Protein AF-A0A1I9GBD6-F1 (afdb_monomer_lite)

Secondary structure (DSSP, 8-state):
-EE-----SS-EEEETTS-EEEEEEEEEES--HHHHHHEEEEEE-TTS-EEEE---GGGEEEEETTEEEEEEEEEE--SS--SS-EEEEEEEEEE-------------------EEEPPPPTT-SS-SEEEEEEEEEPPPP--

Sequence (143 aa):
IVEPSETPSEPVCFVAGLPLGIPMNILLHNFSKNDISRFRIKTDYPDRSSVLFCPRESEFKKIAAQTYRLLCKVLVQADNIWSDSARVHFGCVLKSQQFTDAMPSLVISCTRSLCIPVAESPFTNKQATMEIPIQPVQAKASC

Organism: Brugia malayi (NCBI:txid6279)

Radius of gyration: 17.46 Å; chains: 1; bounding box: 37×50×49 Å

Foldseek 3Di:
DWPDPPQDPDAAEDAAPDKDWAKTKDKFAQADPVQLQQKWKWKADPVRDIDTHRADPVQWDDDDVRITIGIGTDIDHHNDFDPAWDKIKIFIWGFDDPPPPDDDDDDDPDPPRDIHTDDDDPVDPDDRMDIHTHGHDHDDDDD

pLDDT: mean 82.18, std 17.66, range [37.41, 96.38]

Structure (mmCIF, N/CA/C/O backbone):
data_AF-A0A1I9GBD6-F1
#
_entry.id   AF-A0A1I9GBD6-F1
#
loop_
_atom_site.group_PDB
_atom_site.id
_atom_site.type_symbol
_atom_site.label_atom_id
_atom_site.label_alt_id
_atom_site.label_comp_id
_atom_site.label_asym_id
_atom_site.label_entity_id
_atom_site.label_seq_id
_atom_site.pdbx_PDB_ins_code
_atom_site.Cartn_x
_atom_site.Cartn_y
_atom_site.Cartn_z
_atom_site.occupancy
_atom_site.B_iso_or_equiv
_atom_site.auth_seq_id
_atom_site.auth_comp_id
_atom_site.auth_asym_id
_atom_site.auth_atom_id
_atom_site.pdbx_PDB_model_num
ATOM 1 N N . ILE A 1 1 ? 1.865 1.258 13.625 1.00 53.59 1 ILE A N 1
ATOM 2 C CA . ILE A 1 1 ? 2.905 0.212 13.548 1.00 53.59 1 ILE A CA 1
ATOM 3 C C . ILE A 1 1 ? 2.766 -0.448 12.196 1.00 53.59 1 ILE A C 1
ATOM 5 O O . ILE A 1 1 ? 1.831 -1.200 12.053 1.00 53.59 1 ILE A O 1
ATOM 9 N N . VAL A 1 2 ? 3.602 -0.185 11.200 1.00 50.50 2 VAL A N 1
ATOM 10 C CA . VAL A 1 2 ? 3.727 -1.148 10.094 1.00 50.50 2 VAL A CA 1
ATOM 11 C C . VAL A 1 2 ? 4.635 -2.255 10.640 1.00 50.50 2 VAL A C 1
ATOM 13 O O . VAL A 1 2 ? 5.707 -1.968 11.157 1.00 50.50 2 VAL A O 1
ATOM 16 N N . GLU A 1 3 ? 4.180 -3.498 10.691 1.00 47.78 3 GLU A N 1
ATOM 17 C CA . GLU A 1 3 ? 5.042 -4.664 10.831 1.00 47.78 3 GLU A CA 1
ATOM 18 C C . GLU A 1 3 ? 5.753 -4.857 9.486 1.00 47.78 3 GLU A C 1
ATOM 20 O O . GLU A 1 3 ? 5.099 -5.250 8.516 1.00 47.78 3 GLU A O 1
ATOM 25 N N . PRO A 1 4 ? 7.062 -4.565 9.391 1.00 47.62 4 PRO A N 1
ATOM 26 C CA . PRO A 1 4 ? 7.798 -4.879 8.183 1.00 47.62 4 PRO A CA 1
ATOM 27 C C . PRO A 1 4 ? 7.924 -6.404 8.094 1.00 47.62 4 PRO A C 1
ATOM 29 O O . PRO A 1 4 ? 8.313 -7.058 9.067 1.00 47.62 4 PRO A O 1
ATOM 32 N N . SER A 1 5 ? 7.632 -6.977 6.926 1.00 52.00 5 SER A N 1
ATOM 33 C CA . SER A 1 5 ? 8.489 -8.072 6.471 1.00 52.00 5 SER A CA 1
ATOM 34 C C . SER A 1 5 ? 9.895 -7.487 6.375 1.00 52.00 5 SER A C 1
ATOM 36 O O . SER A 1 5 ? 10.008 -6.335 5.954 1.00 52.00 5 SER A O 1
ATOM 38 N N . GLU A 1 6 ? 10.927 -8.219 6.797 1.00 56.50 6 GLU A N 1
ATOM 39 C CA . GLU A 1 6 ? 12.332 -7.829 6.606 1.00 56.50 6 GLU A CA 1
ATOM 40 C C . GLU A 1 6 ? 12.486 -7.060 5.290 1.00 56.50 6 GLU A C 1
ATOM 42 O O . GLU A 1 6 ? 12.008 -7.528 4.252 1.00 56.50 6 GLU A O 1
ATOM 47 N N . THR A 1 7 ? 13.042 -5.842 5.340 1.00 57.66 7 THR A N 1
ATOM 48 C CA . THR A 1 7 ? 13.327 -5.093 4.112 1.00 57.66 7 THR A CA 1
ATOM 49 C C . THR A 1 7 ? 14.149 -6.022 3.231 1.00 57.66 7 THR A C 1
ATOM 51 O O . THR A 1 7 ? 15.222 -6.441 3.679 1.00 57.66 7 THR A O 1
ATOM 54 N N . PRO A 1 8 ? 13.640 -6.418 2.056 1.00 61.31 8 PRO A N 1
ATOM 55 C CA . PRO A 1 8 ? 14.272 -7.481 1.303 1.00 61.31 8 PRO A CA 1
ATOM 56 C C . PRO A 1 8 ? 15.686 -7.031 0.929 1.00 61.31 8 PRO A C 1
ATOM 58 O O . PRO A 1 8 ? 15.896 -5.885 0.527 1.00 61.31 8 PRO A O 1
ATOM 61 N N . SER A 1 9 ? 16.667 -7.917 1.123 1.00 70.69 9 SER A N 1
ATOM 62 C CA . SER A 1 9 ? 18.068 -7.657 0.760 1.00 70.69 9 SER A CA 1
ATOM 63 C C . SER A 1 9 ? 18.240 -7.460 -0.747 1.00 70.69 9 SER A C 1
ATOM 65 O O . SER A 1 9 ? 19.206 -6.845 -1.186 1.00 70.69 9 SER A O 1
ATOM 67 N N . GLU A 1 10 ? 17.287 -7.977 -1.522 1.00 84.44 10 GLU A N 1
ATOM 68 C CA . GLU A 1 10 ? 17.202 -7.869 -2.970 1.00 84.44 10 GLU A CA 1
ATOM 69 C C . GLU A 1 10 ? 15.979 -7.034 -3.381 1.00 84.44 10 GLU A C 1
ATOM 71 O O . GLU A 1 10 ? 14.959 -7.033 -2.683 1.00 84.44 10 GLU A O 1
ATOM 76 N N . PRO A 1 11 ? 16.046 -6.319 -4.516 1.00 89.69 11 PRO A N 1
ATOM 77 C CA . PRO A 1 11 ? 14.906 -5.576 -5.024 1.00 89.69 11 PRO A CA 1
ATOM 78 C C . PRO A 1 11 ? 13.756 -6.504 -5.415 1.00 89.69 11 PRO A C 1
ATOM 80 O O . PRO A 1 11 ? 13.947 -7.574 -5.993 1.00 89.69 11 PRO A O 1
ATOM 83 N N . VAL A 1 12 ? 12.528 -6.062 -5.150 1.00 91.62 12 VAL A N 1
ATOM 84 C CA . VAL A 1 12 ? 11.335 -6.763 -5.618 1.00 91.62 12 VAL A CA 1
ATOM 85 C C . VAL A 1 12 ? 11.153 -6.479 -7.108 1.00 91.62 12 VAL A C 1
ATOM 87 O O . VAL A 1 12 ? 10.766 -5.376 -7.506 1.00 91.62 12 VAL A O 1
ATOM 90 N N . CYS A 1 13 ? 11.441 -7.481 -7.936 1.00 92.00 13 CYS A N 1
ATOM 91 C CA . CYS A 1 13 ? 11.315 -7.391 -9.387 1.00 92.00 13 CYS A CA 1
ATOM 92 C C . CYS A 1 13 ? 9.904 -7.766 -9.854 1.00 92.00 13 CYS A C 1
ATOM 94 O O . CYS A 1 13 ? 9.351 -8.786 -9.437 1.00 92.00 13 CYS A O 1
ATOM 96 N N . PHE A 1 14 ? 9.329 -6.980 -10.764 1.00 92.69 14 PHE A N 1
ATOM 97 C CA . PHE A 1 14 ? 8.045 -7.290 -11.401 1.00 92.69 14 PHE A CA 1
ATOM 98 C C . PHE A 1 14 ? 8.009 -6.781 -12.842 1.00 92.69 14 PHE A C 1
ATOM 100 O O . PHE A 1 14 ? 8.793 -5.917 -13.219 1.00 92.69 14 PHE A O 1
ATOM 107 N N . VAL A 1 15 ? 7.117 -7.323 -13.669 1.00 93.62 15 VAL A N 1
ATOM 108 C CA . VAL A 1 15 ? 6.992 -6.896 -15.069 1.00 93.62 15 VAL A CA 1
ATOM 109 C C . VAL A 1 15 ? 6.318 -5.524 -15.138 1.00 93.62 15 VAL A C 1
ATOM 111 O O . VAL A 1 15 ? 5.221 -5.353 -14.608 1.00 93.62 15 VAL A O 1
ATOM 114 N N . ALA A 1 16 ? 6.955 -4.567 -15.815 1.00 92.81 16 ALA A N 1
ATOM 115 C CA . ALA A 1 16 ? 6.384 -3.243 -16.051 1.00 92.81 16 ALA A CA 1
ATOM 116 C C . ALA A 1 16 ? 5.021 -3.347 -16.764 1.00 92.81 16 ALA A C 1
ATOM 118 O O . ALA A 1 16 ? 4.826 -4.183 -17.648 1.00 92.81 16 ALA A O 1
ATOM 119 N N . GLY A 1 17 ? 4.066 -2.515 -16.353 1.00 90.50 17 GLY A N 1
ATOM 120 C CA . GLY A 1 17 ? 2.674 -2.559 -16.809 1.00 90.50 17 GLY A CA 1
ATOM 121 C C . GLY A 1 17 ? 1.781 -3.575 -16.082 1.00 90.50 17 GLY A C 1
ATOM 122 O O . GLY A 1 17 ? 0.570 -3.564 -16.296 1.00 90.50 17 GLY A O 1
ATOM 123 N N . LEU A 1 18 ? 2.326 -4.422 -15.197 1.00 91.75 18 LEU A N 1
ATOM 124 C CA . LEU A 1 18 ? 1.534 -5.290 -14.317 1.00 91.75 18 LEU A CA 1
ATOM 125 C C . LEU A 1 18 ? 1.571 -4.792 -12.866 1.00 91.75 18 LEU A C 1
ATOM 127 O O . LEU A 1 18 ? 2.614 -4.340 -12.400 1.00 91.75 18 LEU A O 1
ATOM 131 N N . PRO A 1 19 ? 0.463 -4.889 -12.112 1.00 92.44 19 PRO A N 1
ATOM 132 C CA . PRO A 1 19 ? 0.457 -4.503 -10.710 1.00 92.44 19 PRO A CA 1
ATOM 133 C C . PRO A 1 19 ? 1.187 -5.537 -9.842 1.00 92.44 19 PRO A C 1
ATOM 135 O O . PRO A 1 19 ? 0.956 -6.743 -9.942 1.00 92.44 19 PRO A O 1
ATOM 138 N N . LEU A 1 20 ? 2.008 -5.046 -8.920 1.00 93.06 20 LEU A N 1
ATOM 139 C CA . LEU A 1 20 ? 2.664 -5.814 -7.870 1.00 93.06 20 LEU A CA 1
ATOM 140 C C . LEU A 1 20 ? 1.966 -5.559 -6.530 1.00 93.06 20 LEU A C 1
ATOM 142 O O . LEU A 1 20 ? 1.806 -4.418 -6.108 1.00 93.06 20 LEU A O 1
ATOM 146 N N . GLY A 1 21 ? 1.562 -6.622 -5.834 1.00 93.75 21 GLY A N 1
ATOM 147 C CA . GLY A 1 21 ? 0.979 -6.515 -4.497 1.00 93.75 21 GLY A CA 1
ATOM 148 C C . GLY A 1 21 ? 2.036 -6.617 -3.401 1.00 93.75 21 GLY A C 1
ATOM 149 O O . GLY A 1 21 ? 2.516 -7.714 -3.124 1.00 93.75 21 GLY A O 1
ATOM 150 N N . ILE A 1 22 ? 2.334 -5.506 -2.731 1.00 92.81 22 ILE A N 1
ATOM 151 C CA . ILE A 1 22 ? 3.229 -5.455 -1.574 1.00 92.81 22 ILE A CA 1
ATOM 152 C C . ILE A 1 22 ? 2.444 -5.765 -0.293 1.00 92.81 22 ILE A C 1
ATOM 154 O O . ILE A 1 22 ? 1.529 -5.007 0.048 1.00 92.81 22 ILE A O 1
ATOM 158 N N . PRO A 1 23 ? 2.757 -6.853 0.434 1.00 92.56 23 PRO A N 1
ATOM 159 C CA . PRO A 1 23 ? 2.063 -7.177 1.671 1.00 92.56 23 PRO A CA 1
ATOM 160 C C . PRO A 1 23 ? 2.370 -6.138 2.753 1.00 92.56 23 PRO A C 1
ATOM 162 O O . PRO A 1 23 ? 3.521 -5.812 3.021 1.00 92.56 23 PRO A O 1
ATOM 165 N N . MET A 1 24 ? 1.316 -5.656 3.400 1.00 90.38 24 MET A N 1
ATOM 166 C CA . MET A 1 24 ? 1.374 -4.728 4.518 1.00 90.38 24 MET A CA 1
ATOM 167 C C . MET A 1 24 ? 0.675 -5.340 5.717 1.00 90.38 24 MET A C 1
ATOM 169 O O . MET A 1 24 ? -0.433 -5.874 5.615 1.00 90.38 24 MET A O 1
ATOM 173 N N . ASN A 1 25 ? 1.293 -5.187 6.876 1.00 91.56 25 ASN A N 1
ATOM 174 C CA . ASN A 1 25 ? 0.720 -5.569 8.149 1.00 91.56 25 ASN A CA 1
ATOM 175 C C . ASN A 1 25 ? 0.857 -4.371 9.074 1.00 91.56 25 ASN A C 1
ATOM 177 O O . ASN A 1 25 ? 1.965 -3.909 9.2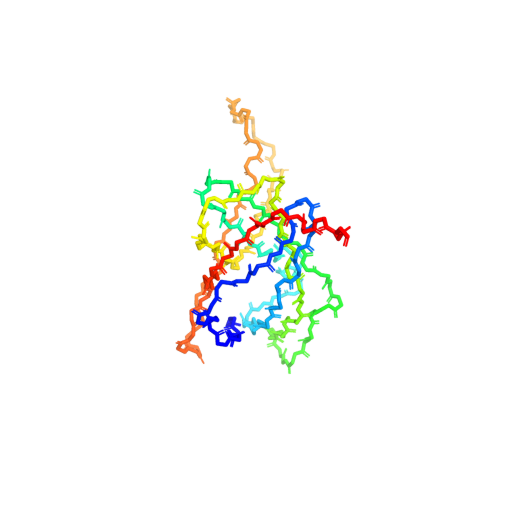77 1.00 91.56 25 ASN A O 1
ATOM 181 N N . ILE A 1 26 ? -0.245 -3.781 9.538 1.00 91.19 26 ILE A N 1
ATOM 182 C CA . ILE A 1 26 ? -0.221 -2.486 10.219 1.00 91.19 26 ILE A CA 1
ATOM 183 C C . ILE A 1 26 ? -1.085 -2.510 11.484 1.00 91.19 26 ILE A C 1
ATOM 185 O O . ILE A 1 26 ? -2.298 -2.658 11.399 1.00 91.19 26 ILE A O 1
ATOM 189 N N . LEU A 1 27 ? -0.498 -2.311 12.663 1.00 91.69 27 LEU A N 1
ATOM 190 C CA . LEU A 1 27 ? -1.207 -2.010 13.906 1.00 91.69 27 LEU A CA 1
ATOM 191 C C . LEU A 1 27 ? -1.506 -0.512 14.017 1.00 91.69 27 LEU A C 1
ATOM 193 O O . LEU A 1 27 ? -0.603 0.324 13.996 1.00 91.69 27 LEU A O 1
ATOM 197 N N . LEU A 1 28 ? -2.771 -0.169 14.181 1.00 91.69 28 LEU A N 1
ATOM 198 C CA . LEU A 1 28 ? -3.277 1.190 14.316 1.00 91.69 28 LEU A CA 1
ATOM 199 C C . LEU A 1 28 ? -3.826 1.365 15.733 1.00 91.69 28 LEU A C 1
ATOM 201 O O . LEU A 1 28 ? -4.709 0.611 16.137 1.00 91.69 28 LEU A O 1
ATOM 205 N N . HIS A 1 29 ? -3.317 2.353 16.469 1.00 90.81 29 HIS A N 1
ATOM 206 C CA . HIS A 1 29 ? -3.743 2.682 17.834 1.00 90.81 29 HIS A CA 1
ATOM 207 C C . HIS A 1 29 ? -4.475 4.015 17.868 1.00 90.81 29 HIS A C 1
ATOM 209 O O . HIS A 1 29 ? -4.075 4.944 17.172 1.00 90.81 29 HIS A O 1
ATOM 215 N N . ASN A 1 30 ? -5.488 4.122 18.725 1.00 91.31 30 ASN A N 1
ATOM 216 C CA . ASN A 1 30 ? -6.328 5.312 18.880 1.00 91.31 30 ASN A CA 1
ATOM 217 C C . ASN A 1 30 ? -7.080 5.697 17.591 1.00 91.31 30 ASN A C 1
ATOM 219 O O . ASN A 1 30 ? -7.319 6.871 17.332 1.00 91.31 30 ASN A O 1
ATOM 223 N N . PHE A 1 31 ? -7.468 4.705 16.782 1.00 92.50 31 PHE A N 1
ATOM 224 C CA . PHE A 1 31 ? -8.265 4.914 15.570 1.00 92.50 31 PHE A CA 1
ATOM 225 C C . PHE A 1 31 ? -9.755 4.705 15.852 1.00 92.50 31 PHE A C 1
ATOM 227 O O . PHE A 1 31 ? -10.169 3.683 16.407 1.00 92.50 31 PHE A O 1
ATOM 234 N N . SER A 1 32 ? -10.589 5.652 15.424 1.00 92.75 32 SER A N 1
ATOM 235 C CA . SER A 1 32 ? -12.042 5.480 15.362 1.00 92.75 32 SER A CA 1
ATOM 236 C C . SER A 1 32 ? -12.468 4.835 14.037 1.00 92.75 32 SER A C 1
ATOM 238 O O . SER A 1 32 ? -11.705 4.804 13.074 1.00 92.75 32 SER A O 1
ATOM 240 N N . LYS A 1 33 ? -13.720 4.363 13.940 1.00 90.50 33 LYS A N 1
ATOM 241 C CA . LYS A 1 33 ? -14.271 3.878 12.657 1.00 90.50 33 LYS A CA 1
ATOM 242 C C . LYS A 1 33 ? -14.234 4.951 11.558 1.00 90.50 33 LYS A C 1
ATOM 244 O O . LYS A 1 33 ? -13.971 4.633 10.402 1.00 90.50 33 LYS A O 1
ATOM 249 N N . ASN A 1 34 ? -14.453 6.218 11.917 1.00 92.00 34 ASN A N 1
ATOM 250 C CA . ASN A 1 34 ? -14.357 7.328 10.969 1.00 92.00 34 ASN A CA 1
ATOM 251 C C . ASN A 1 34 ? -12.926 7.472 10.426 1.00 92.00 34 ASN A C 1
ATOM 253 O O . ASN A 1 34 ? -12.735 7.713 9.236 1.00 92.00 34 ASN A O 1
ATOM 257 N N . ASP A 1 35 ? -11.912 7.260 11.264 1.00 92.69 35 ASP A N 1
ATOM 258 C CA . ASP A 1 35 ? -10.511 7.309 10.834 1.00 92.69 35 ASP A CA 1
ATOM 259 C C . ASP A 1 35 ? -10.166 6.159 9.891 1.00 92.69 35 ASP A C 1
ATOM 261 O O . ASP A 1 35 ? -9.495 6.390 8.889 1.00 92.69 35 ASP A O 1
ATOM 265 N N . ILE A 1 36 ? -10.697 4.954 10.135 1.00 94.50 36 ILE A N 1
ATOM 266 C CA . ILE A 1 36 ? -10.527 3.801 9.235 1.00 94.50 36 ILE A CA 1
ATOM 267 C C . ILE A 1 36 ? -11.019 4.122 7.817 1.00 94.50 36 ILE A C 1
ATOM 269 O O . ILE A 1 36 ? -10.299 3.884 6.851 1.00 94.50 36 ILE A O 1
ATOM 273 N N . SER A 1 37 ? -12.190 4.752 7.675 1.00 93.00 37 SER A N 1
ATOM 274 C CA . SER A 1 37 ? -12.733 5.120 6.353 1.00 93.00 37 SER A CA 1
ATOM 275 C C . SER A 1 37 ? -11.853 6.123 5.583 1.00 93.00 37 SER A C 1
ATOM 277 O O . SER A 1 37 ? -11.831 6.149 4.345 1.00 93.00 37 SER A O 1
ATOM 279 N N . ARG A 1 38 ? -11.083 6.937 6.315 1.00 93.19 38 ARG A N 1
ATOM 280 C CA . ARG A 1 38 ? -10.195 7.983 5.786 1.00 93.19 38 ARG A CA 1
ATOM 281 C C . ARG A 1 38 ? -8.740 7.541 5.676 1.00 93.19 38 ARG A C 1
ATOM 283 O O . ARG A 1 38 ? -7.946 8.258 5.067 1.00 93.19 38 ARG A O 1
ATOM 290 N N . PHE A 1 39 ? -8.392 6.389 6.237 1.00 94.62 39 PHE A N 1
ATOM 291 C CA . PHE A 1 39 ? -7.042 5.852 6.214 1.00 94.62 39 PHE A CA 1
ATOM 292 C C . PHE A 1 39 ? -6.625 5.497 4.789 1.00 94.62 39 PHE A C 1
ATOM 294 O O . PHE A 1 39 ? -7.356 4.832 4.052 1.00 94.62 39 PHE A O 1
ATOM 301 N N . ARG A 1 40 ? -5.444 5.953 4.385 1.00 95.06 40 ARG A N 1
ATOM 302 C CA . ARG A 1 40 ? -4.826 5.640 3.099 1.00 95.06 40 ARG A CA 1
ATOM 303 C C . ARG A 1 40 ? -3.369 5.267 3.319 1.00 95.06 40 ARG A C 1
ATOM 305 O O . ARG A 1 40 ? -2.740 5.709 4.278 1.00 95.06 40 ARG A O 1
ATOM 312 N N . ILE A 1 41 ? -2.832 4.486 2.393 1.00 94.62 41 ILE A N 1
ATOM 313 C CA . ILE A 1 41 ? -1.393 4.252 2.293 1.00 94.62 41 ILE A CA 1
ATOM 314 C C . ILE A 1 41 ? -0.905 5.049 1.088 1.00 94.62 41 ILE A C 1
ATOM 316 O O . ILE A 1 41 ? -1.336 4.807 -0.039 1.00 94.62 41 ILE A O 1
ATOM 320 N N . LYS A 1 42 ? -0.061 6.047 1.334 1.00 94.50 42 LYS A N 1
ATOM 321 C CA . LYS A 1 42 ? 0.593 6.843 0.302 1.00 94.50 42 LYS A CA 1
ATOM 322 C C . LYS A 1 42 ? 1.824 6.092 -0.184 1.00 94.50 42 LYS A C 1
ATOM 324 O O . LYS A 1 42 ? 2.659 5.719 0.630 1.00 94.50 42 LYS A O 1
ATOM 329 N N . THR A 1 43 ? 1.899 5.874 -1.487 1.00 94.38 43 THR A N 1
ATOM 330 C CA . THR A 1 43 ? 3.057 5.298 -2.172 1.00 94.38 43 THR A CA 1
ATOM 331 C C . THR A 1 43 ? 3.734 6.422 -2.935 1.00 94.38 43 THR A C 1
ATOM 333 O O . THR A 1 43 ? 3.090 7.004 -3.805 1.00 94.38 43 THR A O 1
ATOM 336 N N . ASP A 1 44 ? 4.973 6.751 -2.588 1.00 94.44 44 ASP A N 1
ATOM 337 C CA . ASP A 1 44 ? 5.791 7.754 -3.268 1.00 94.44 44 ASP A CA 1
ATOM 338 C C . ASP A 1 44 ? 6.837 7.045 -4.133 1.00 94.44 44 ASP A C 1
ATOM 340 O O . ASP A 1 44 ? 7.605 6.208 -3.651 1.00 94.44 44 ASP A O 1
ATOM 344 N N . TYR A 1 45 ? 6.828 7.365 -5.424 1.00 94.56 45 TYR A N 1
ATOM 345 C CA . TYR A 1 45 ? 7.709 6.783 -6.428 1.00 94.56 45 TYR A CA 1
ATOM 346 C C . TYR A 1 45 ? 8.969 7.646 -6.636 1.00 94.56 45 TYR A C 1
ATOM 348 O O . TYR A 1 45 ? 8.971 8.842 -6.319 1.00 94.56 45 TYR A O 1
ATOM 356 N N . PRO A 1 46 ? 10.046 7.083 -7.219 1.00 93.00 46 PRO A N 1
ATOM 357 C CA . PRO A 1 46 ? 11.301 7.804 -7.464 1.00 93.00 46 PRO A CA 1
ATOM 358 C C . PRO A 1 46 ? 11.162 9.027 -8.382 1.00 93.00 46 PRO A C 1
ATOM 360 O O . PRO A 1 46 ? 11.932 9.981 -8.277 1.00 93.00 46 PRO A O 1
ATOM 363 N N . ASP A 1 47 ? 10.161 9.028 -9.263 1.00 91.25 47 ASP A N 1
ATOM 364 C CA . ASP A 1 47 ? 9.823 10.138 -10.161 1.00 91.25 47 ASP A CA 1
ATOM 365 C C . ASP A 1 47 ? 9.028 11.265 -9.470 1.00 91.25 47 ASP A C 1
ATOM 367 O O . ASP A 1 47 ? 8.583 12.211 -10.121 1.00 91.25 47 ASP A O 1
ATOM 371 N N . ARG A 1 48 ? 8.880 11.189 -8.138 1.00 89.94 48 ARG A N 1
ATOM 372 C CA . ARG A 1 48 ? 8.099 12.100 -7.286 1.00 89.94 48 ARG A CA 1
ATOM 373 C C . ARG A 1 48 ? 6.591 12.036 -7.521 1.00 89.94 48 ARG A C 1
ATOM 375 O O . ARG A 1 48 ? 5.866 12.882 -6.989 1.00 89.94 48 ARG A O 1
ATOM 382 N N . SER A 1 49 ? 6.106 11.063 -8.289 1.00 91.56 49 SER A N 1
ATOM 383 C CA . SER A 1 49 ? 4.681 10.766 -8.343 1.00 91.56 49 SER A CA 1
ATOM 384 C C . SER A 1 49 ? 4.236 10.066 -7.056 1.00 91.56 49 SER A C 1
ATOM 386 O O . SER A 1 49 ? 5.024 9.417 -6.362 1.00 91.56 49 SER A O 1
ATOM 388 N N . SER A 1 50 ? 2.957 10.217 -6.717 1.00 92.50 50 SER A N 1
ATOM 389 C CA . SER A 1 50 ? 2.380 9.602 -5.525 1.00 92.50 50 SER A CA 1
ATOM 390 C C . SER A 1 50 ? 1.016 9.009 -5.825 1.00 92.50 50 SER A C 1
ATOM 392 O O . SER A 1 50 ? 0.198 9.631 -6.503 1.00 92.50 50 SER A O 1
ATOM 394 N N . VAL A 1 51 ? 0.722 7.857 -5.229 1.00 93.38 51 VAL A N 1
ATOM 395 C CA . VAL A 1 51 ? -0.592 7.208 -5.311 1.00 93.38 51 VAL A CA 1
ATOM 396 C C . VAL A 1 51 ? -1.124 6.929 -3.910 1.00 93.38 51 VAL A C 1
ATOM 398 O O . VAL A 1 51 ? -0.378 6.559 -3.006 1.00 93.38 51 VAL A O 1
ATOM 401 N N . LEU A 1 52 ? -2.431 7.114 -3.716 1.00 94.00 52 LEU A N 1
ATOM 402 C CA . LEU A 1 52 ? -3.116 6.792 -2.465 1.00 94.00 52 LEU A CA 1
ATOM 403 C C . LEU A 1 52 ? -3.877 5.477 -2.612 1.00 94.00 52 LEU A C 1
ATOM 405 O O . LEU A 1 52 ? -4.906 5.414 -3.283 1.00 94.00 52 LEU A O 1
ATOM 409 N N . PHE A 1 53 ? -3.407 4.446 -1.923 1.00 94.56 53 PHE A N 1
ATOM 410 C CA . PHE A 1 53 ? -4.111 3.181 -1.805 1.00 94.56 53 PHE A CA 1
ATOM 411 C C . PHE A 1 53 ? -5.167 3.259 -0.695 1.00 94.56 53 PHE A C 1
ATOM 413 O O . PHE A 1 53 ? -4.900 3.751 0.405 1.00 94.56 53 PHE A O 1
ATOM 420 N N . CYS A 1 54 ? -6.374 2.772 -0.986 1.00 95.31 54 CYS A N 1
ATOM 421 C CA . CYS A 1 54 ? -7.471 2.654 -0.030 1.00 95.31 54 CYS A CA 1
ATOM 422 C C . CYS A 1 54 ? -7.660 1.181 0.345 1.00 95.31 54 CYS A C 1
ATOM 424 O O . CYS A 1 54 ? -8.227 0.439 -0.459 1.00 95.31 54 CYS A O 1
ATOM 426 N N . PRO A 1 55 ? -7.231 0.753 1.544 1.00 95.50 55 PRO A N 1
ATOM 427 C CA . PRO A 1 55 ? -7.527 -0.592 2.008 1.00 95.50 55 PRO A CA 1
ATOM 428 C C . PRO A 1 55 ? -9.036 -0.798 2.165 1.00 95.50 55 PRO A C 1
ATOM 430 O O . PRO A 1 55 ? -9.790 0.151 2.409 1.00 95.50 55 PRO A O 1
ATOM 433 N N . ARG A 1 56 ? -9.487 -2.043 2.024 1.00 94.94 56 ARG A N 1
ATOM 434 C CA . ARG A 1 56 ? -10.897 -2.403 2.209 1.00 94.94 56 ARG A CA 1
ATOM 435 C C . ARG A 1 56 ? -11.219 -2.434 3.695 1.00 94.94 56 ARG A C 1
ATOM 437 O O . ARG A 1 56 ? -10.409 -2.891 4.494 1.00 94.94 56 ARG A O 1
ATOM 444 N N . GLU A 1 57 ? -12.436 -2.049 4.070 1.00 93.38 57 GLU A N 1
ATOM 445 C CA . GLU A 1 57 ? -12.860 -2.086 5.478 1.00 93.38 57 GLU A CA 1
ATOM 446 C C . GLU A 1 57 ? -12.727 -3.497 6.087 1.00 93.38 57 GLU A C 1
ATOM 448 O O . GLU A 1 57 ? -12.295 -3.644 7.227 1.00 93.38 57 GLU A O 1
ATOM 453 N N . SER A 1 58 ? -12.979 -4.545 5.294 1.00 94.94 58 SER A N 1
ATOM 454 C CA . SER A 1 58 ? -12.825 -5.949 5.701 1.00 94.94 58 SER A CA 1
ATOM 455 C C . SER A 1 58 ? -11.385 -6.366 6.032 1.00 94.94 58 SER A C 1
ATOM 457 O O . SER A 1 58 ? -11.183 -7.394 6.675 1.00 94.94 58 SER A O 1
ATOM 459 N N . GLU A 1 59 ? -10.379 -5.614 5.577 1.00 95.94 59 GLU A N 1
ATOM 460 C CA . GLU A 1 59 ? -8.963 -5.875 5.873 1.00 95.94 59 GLU A CA 1
ATOM 461 C C . GLU A 1 59 ? -8.552 -5.341 7.257 1.00 95.94 59 GLU A C 1
ATOM 463 O O . GLU A 1 59 ? -7.510 -5.738 7.786 1.00 95.94 59 GLU A O 1
ATOM 468 N N . PHE A 1 60 ? -9.377 -4.486 7.877 1.00 96.38 60 PHE A N 1
ATOM 469 C CA . PHE A 1 60 ? -9.160 -3.974 9.228 1.00 96.38 60 PHE A CA 1
ATOM 470 C C . PHE A 1 60 ? -9.812 -4.888 10.264 1.00 96.38 60 PHE A C 1
ATOM 472 O O . PHE A 1 60 ? -11.030 -4.929 10.436 1.00 96.38 60 PHE A O 1
ATOM 479 N N . LYS A 1 61 ? -8.985 -5.582 11.040 1.00 96.00 61 LYS A N 1
ATOM 480 C CA . LYS A 1 61 ? -9.433 -6.407 12.162 1.00 96.00 61 LYS A CA 1
ATOM 481 C C . LYS A 1 61 ? -9.349 -5.602 13.447 1.00 96.00 61 LYS A C 1
ATOM 483 O O . LYS A 1 61 ? -8.260 -5.230 13.876 1.00 96.00 61 LYS A O 1
ATOM 488 N N . LYS A 1 62 ? -10.486 -5.335 14.087 1.00 95.31 62 LYS A N 1
ATOM 489 C CA . LYS A 1 62 ? -10.497 -4.733 15.425 1.00 95.31 62 LYS A CA 1
ATOM 490 C C . LYS A 1 62 ? -9.941 -5.744 16.428 1.00 95.31 62 LYS A C 1
ATOM 492 O O . LYS A 1 62 ? -10.467 -6.848 16.523 1.00 95.31 62 LYS A O 1
ATOM 497 N N . ILE A 1 63 ? -8.908 -5.360 17.171 1.00 94.62 63 ILE A N 1
ATOM 498 C CA . ILE A 1 63 ? -8.272 -6.233 18.173 1.00 94.62 63 ILE A CA 1
ATOM 499 C C . ILE A 1 63 ? -8.497 -5.753 19.610 1.00 94.62 63 ILE A C 1
ATOM 501 O O . ILE A 1 63 ? -8.489 -6.561 20.528 1.00 94.62 63 ILE A O 1
ATOM 505 N N . ALA A 1 64 ? -8.739 -4.453 19.808 1.00 92.81 64 ALA A N 1
ATOM 506 C CA . ALA A 1 64 ? -9.112 -3.872 21.097 1.00 92.81 64 ALA A CA 1
ATOM 507 C C . ALA A 1 64 ? -9.935 -2.588 20.890 1.00 92.81 64 ALA A C 1
ATOM 509 O O . ALA A 1 64 ? -10.261 -2.202 19.759 1.00 92.81 64 ALA A O 1
ATOM 510 N N . ALA A 1 65 ? -10.301 -1.908 21.979 1.00 92.69 65 ALA A N 1
ATOM 511 C CA . ALA A 1 65 ? -10.889 -0.575 21.893 1.00 92.69 65 ALA A CA 1
ATOM 512 C C . ALA A 1 65 ? -9.937 0.368 21.133 1.00 92.69 65 ALA A C 1
ATOM 514 O O . ALA A 1 65 ? -8.743 0.416 21.418 1.00 92.69 65 ALA A O 1
ATOM 515 N N . GLN A 1 66 ? -10.468 1.051 20.111 1.00 91.25 66 GLN A N 1
ATOM 516 C CA . GLN A 1 66 ? -9.728 1.974 19.235 1.00 91.25 66 GLN A CA 1
ATOM 517 C C . GLN A 1 66 ? -8.419 1.414 18.641 1.00 91.25 66 GLN A C 1
ATOM 519 O O . GLN A 1 66 ? -7.540 2.175 18.244 1.00 91.25 66 GLN A O 1
ATOM 524 N N . THR A 1 67 ? -8.281 0.088 18.563 1.00 92.88 67 THR A N 1
ATOM 525 C CA . THR A 1 67 ? -7.070 -0.566 18.063 1.00 92.88 67 THR A CA 1
ATOM 526 C C . THR A 1 67 ? -7.425 -1.572 16.978 1.00 92.88 67 THR A C 1
ATOM 528 O O . THR A 1 67 ? -8.256 -2.463 17.187 1.00 92.88 67 THR A O 1
ATOM 531 N N . TYR A 1 68 ? -6.775 -1.439 15.825 1.00 94.75 68 TYR A N 1
ATOM 532 C CA . TYR A 1 68 ? -7.022 -2.249 14.635 1.00 94.75 68 TYR A CA 1
ATOM 533 C C . TYR A 1 68 ? -5.717 -2.823 14.094 1.00 94.75 68 TYR A C 1
ATOM 535 O O . TYR A 1 68 ? -4.682 -2.169 14.145 1.00 94.75 68 TYR A O 1
ATOM 543 N N . ARG A 1 69 ? -5.774 -4.028 13.532 1.00 94.12 69 ARG A N 1
ATOM 544 C CA . ARG A 1 69 ? -4.716 -4.601 12.703 1.00 94.12 69 ARG A CA 1
ATOM 545 C C . ARG A 1 69 ? -5.197 -4.649 11.260 1.00 94.12 69 ARG A C 1
ATOM 547 O O . ARG A 1 69 ? -6.190 -5.308 10.966 1.00 94.12 69 ARG A O 1
ATOM 554 N N . LEU A 1 70 ? -4.505 -3.949 10.380 1.00 95.00 70 LEU A N 1
ATOM 555 C CA . LEU A 1 70 ? -4.719 -3.959 8.944 1.00 95.00 70 LEU A CA 1
ATOM 556 C C . LEU A 1 70 ? -3.767 -4.970 8.305 1.00 95.00 70 LEU A C 1
ATOM 558 O O . LEU A 1 70 ? -2.557 -4.858 8.467 1.00 95.00 70 LEU A O 1
ATOM 562 N N . LEU A 1 71 ? -4.307 -5.937 7.569 1.00 94.25 71 LEU A N 1
ATOM 563 C CA . LEU A 1 71 ? -3.532 -6.874 6.755 1.00 94.25 71 LEU A CA 1
ATOM 564 C C . LEU A 1 71 ? -4.008 -6.736 5.309 1.00 94.25 71 LEU A C 1
ATOM 566 O O . LEU A 1 71 ? -5.122 -7.152 5.004 1.00 94.25 71 LEU A O 1
ATOM 570 N N . CYS A 1 72 ? -3.201 -6.134 4.438 1.00 94.75 72 CYS A N 1
ATOM 571 C CA . CYS A 1 72 ? -3.592 -5.863 3.050 1.00 94.75 72 CYS A CA 1
ATOM 572 C C . CYS A 1 72 ? -2.411 -6.015 2.086 1.00 94.75 72 CYS A C 1
ATOM 574 O O . CYS A 1 72 ? -1.275 -6.229 2.509 1.00 94.75 72 CYS A O 1
ATOM 576 N N . LYS A 1 73 ? -2.676 -5.910 0.782 1.00 94.81 73 LYS A N 1
ATOM 577 C CA . LYS A 1 73 ? -1.636 -5.804 -0.249 1.00 94.81 73 LYS A CA 1
ATOM 578 C C . LYS A 1 73 ? -1.770 -4.467 -0.964 1.00 94.81 73 LYS A C 1
ATOM 580 O O . LYS A 1 73 ? -2.762 -4.243 -1.654 1.00 94.81 73 LYS A O 1
ATOM 585 N N . VAL A 1 74 ? -0.779 -3.596 -0.805 1.00 94.50 74 VAL A N 1
ATOM 586 C CA . VAL A 1 74 ? -0.723 -2.315 -1.516 1.00 94.50 74 VAL A CA 1
ATOM 587 C C . VAL A 1 74 ? -0.280 -2.576 -2.943 1.00 94.50 74 VAL A C 1
ATOM 589 O O . VAL A 1 74 ? 0.720 -3.253 -3.170 1.00 94.50 74 VAL A O 1
ATOM 592 N N . LEU A 1 75 ? -1.039 -2.056 -3.901 1.00 93.88 75 LEU A N 1
ATOM 593 C CA . LEU A 1 75 ? -0.721 -2.205 -5.313 1.00 93.88 75 LEU A CA 1
ATOM 594 C C . LEU A 1 75 ? 0.302 -1.149 -5.730 1.00 93.88 75 LEU A C 1
ATOM 596 O O . LEU A 1 75 ? 0.055 0.049 -5.600 1.00 93.88 75 LEU A O 1
ATOM 600 N N . VAL A 1 76 ? 1.427 -1.622 -6.246 1.00 92.25 76 VAL A N 1
ATOM 601 C CA . VAL A 1 76 ? 2.463 -0.828 -6.899 1.00 92.25 76 VAL A CA 1
ATOM 602 C C . VAL A 1 76 ? 2.368 -1.092 -8.390 1.00 92.25 76 VAL A C 1
ATOM 604 O O . VAL A 1 76 ? 2.257 -2.242 -8.811 1.00 92.25 76 VAL A O 1
ATOM 607 N N . GLN A 1 77 ? 2.411 -0.038 -9.191 1.00 90.62 77 GLN A N 1
ATOM 608 C CA . GLN A 1 77 ? 2.406 -0.148 -10.641 1.00 90.62 77 GLN A CA 1
ATOM 609 C C . GLN A 1 77 ? 3.400 0.855 -11.209 1.00 90.62 77 GLN A C 1
ATOM 611 O O . GLN A 1 77 ? 3.411 2.018 -10.816 1.00 90.62 77 GLN A O 1
ATOM 616 N N . ALA A 1 78 ? 4.220 0.388 -12.142 1.00 90.25 78 ALA A N 1
ATOM 617 C CA . ALA A 1 78 ? 5.068 1.231 -12.963 1.00 90.25 78 ALA A CA 1
ATOM 618 C C . ALA A 1 78 ? 4.833 0.843 -14.420 1.00 90.25 78 ALA A C 1
ATOM 620 O O . ALA A 1 78 ? 4.999 -0.322 -14.785 1.00 90.25 78 ALA A O 1
ATOM 621 N N . ASP A 1 79 ? 4.430 1.812 -15.238 1.00 88.81 79 ASP A N 1
ATOM 622 C CA . ASP A 1 79 ? 4.159 1.580 -16.662 1.00 88.81 79 ASP A CA 1
ATOM 623 C C . ASP A 1 79 ? 5.455 1.493 -17.481 1.00 88.81 79 ASP A C 1
ATOM 625 O O . ASP A 1 79 ? 5.487 0.880 -18.544 1.00 88.81 79 ASP A O 1
ATOM 629 N N . ASN A 1 80 ? 6.543 2.064 -16.956 1.00 90.81 80 ASN A N 1
ATOM 630 C CA . ASN A 1 80 ? 7.858 2.077 -17.584 1.00 90.81 80 ASN A CA 1
ATOM 631 C C . ASN A 1 80 ? 8.843 1.171 -16.843 1.00 90.81 80 ASN A C 1
ATOM 633 O O . ASN A 1 80 ? 8.799 1.039 -15.619 1.00 90.81 80 ASN A O 1
ATOM 637 N N . ILE A 1 81 ? 9.774 0.603 -17.605 1.00 93.12 81 ILE A N 1
ATOM 638 C CA . ILE A 1 81 ? 10.937 -0.122 -17.086 1.00 93.12 81 ILE A CA 1
ATOM 639 C C . ILE A 1 81 ? 11.890 0.880 -16.428 1.00 93.12 81 ILE A C 1
ATOM 641 O O . ILE A 1 81 ? 12.058 1.996 -16.928 1.00 93.12 81 ILE A O 1
ATOM 645 N N . TRP A 1 82 ? 12.530 0.485 -15.328 1.00 93.12 82 TRP A N 1
ATOM 646 C CA . TRP A 1 82 ? 13.586 1.283 -14.700 1.00 93.12 82 TRP A CA 1
ATOM 647 C C . TRP A 1 82 ? 14.963 0.700 -15.010 1.00 93.12 82 TRP A C 1
ATOM 649 O O . TRP A 1 82 ? 15.134 -0.517 -15.063 1.00 93.12 82 TRP A O 1
ATOM 659 N N . SER A 1 83 ? 15.954 1.574 -15.198 1.00 90.94 83 SER A N 1
ATOM 660 C CA . SER A 1 83 ? 17.337 1.159 -15.470 1.00 90.94 83 SER A CA 1
ATOM 661 C C . SER A 1 83 ? 17.984 0.440 -14.284 1.00 90.94 83 SER A C 1
ATOM 663 O O . SER A 1 83 ? 18.818 -0.435 -14.485 1.00 90.94 83 SER A O 1
ATOM 665 N N . ASP A 1 84 ? 17.594 0.804 -13.064 1.00 91.00 84 ASP A N 1
ATOM 666 C CA . ASP A 1 84 ? 18.056 0.202 -11.815 1.00 91.00 84 ASP A CA 1
ATOM 667 C C . ASP A 1 84 ? 16.883 0.112 -10.829 1.00 91.00 84 ASP A C 1
ATOM 669 O O . ASP A 1 84 ? 15.840 0.753 -11.007 1.00 91.00 84 ASP A O 1
ATOM 673 N N . SER A 1 85 ? 17.053 -0.695 -9.790 1.00 92.94 85 SER A N 1
ATOM 674 C CA . SER A 1 85 ? 16.167 -0.696 -8.640 1.00 92.94 85 SER A CA 1
ATOM 675 C C . SER A 1 85 ? 16.152 0.672 -7.958 1.00 92.94 85 SER A C 1
ATOM 677 O O . SER A 1 85 ? 17.171 1.353 -7.833 1.00 92.94 85 SER A O 1
ATOM 679 N N . ALA A 1 86 ? 14.980 1.080 -7.488 1.00 93.38 86 ALA A N 1
ATOM 680 C CA . ALA A 1 86 ? 14.831 2.317 -6.741 1.00 93.38 86 ALA A CA 1
ATOM 681 C C . ALA A 1 86 ? 13.882 2.123 -5.562 1.00 93.38 86 ALA A C 1
ATOM 683 O O . ALA A 1 86 ? 13.020 1.240 -5.559 1.00 93.38 86 ALA A O 1
ATOM 684 N N . ARG A 1 87 ? 14.068 2.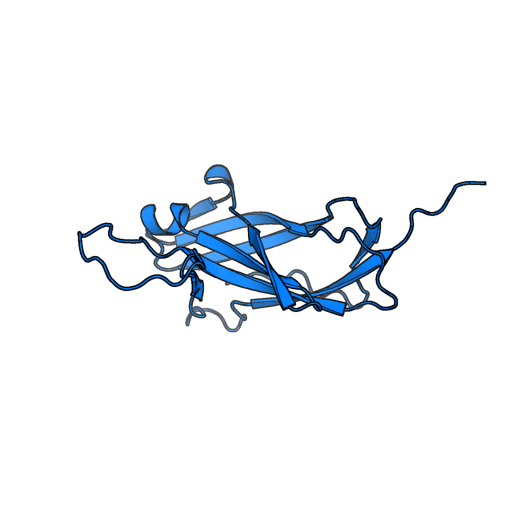939 -4.524 1.00 92.88 87 ARG A N 1
ATOM 685 C CA . ARG A 1 87 ? 13.259 2.853 -3.309 1.00 92.88 87 ARG A CA 1
ATOM 686 C C . ARG A 1 87 ? 11.897 3.486 -3.540 1.00 92.88 87 ARG A C 1
ATOM 688 O O . ARG A 1 87 ? 11.812 4.638 -3.955 1.00 92.88 87 ARG A O 1
ATOM 695 N N . VAL A 1 88 ? 10.856 2.723 -3.238 1.00 93.75 88 VAL A N 1
ATOM 696 C CA . VAL A 1 88 ? 9.475 3.196 -3.176 1.00 93.75 88 VAL A CA 1
ATOM 697 C C . VAL A 1 88 ? 9.095 3.344 -1.709 1.00 93.75 88 VAL A C 1
ATOM 699 O O . VAL A 1 88 ? 9.265 2.409 -0.918 1.00 93.75 88 VAL A O 1
ATOM 702 N N . HIS A 1 89 ? 8.599 4.524 -1.345 1.00 93.69 89 HIS A N 1
ATOM 703 C CA . HIS A 1 89 ? 8.226 4.853 0.028 1.00 93.69 89 HIS A CA 1
ATOM 704 C C . HIS A 1 89 ? 6.739 4.617 0.250 1.00 93.69 89 HIS A C 1
ATOM 706 O O . HIS A 1 89 ? 5.899 5.096 -0.507 1.00 93.69 89 HIS A O 1
ATOM 712 N N . PHE A 1 90 ? 6.405 3.938 1.340 1.00 93.50 90 PHE A N 1
ATOM 713 C CA . PHE A 1 90 ? 5.040 3.707 1.789 1.00 93.50 90 PHE A CA 1
ATOM 714 C C . PHE A 1 90 ? 4.820 4.422 3.117 1.00 93.50 90 PHE A C 1
ATOM 716 O O . PHE A 1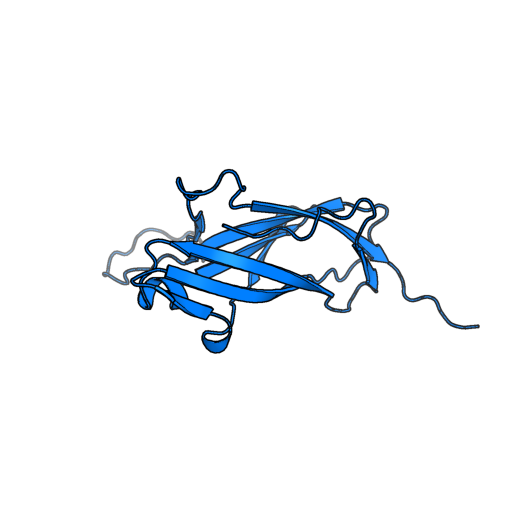 90 ? 5.530 4.173 4.090 1.00 93.50 90 PHE A O 1
ATOM 723 N N . GLY A 1 91 ? 3.816 5.292 3.173 1.00 92.25 91 GLY A N 1
ATOM 724 C CA . GLY A 1 91 ? 3.458 6.050 4.366 1.00 92.25 91 GLY A CA 1
ATOM 725 C C . GLY A 1 91 ? 1.981 5.924 4.706 1.00 92.25 91 GLY A C 1
ATOM 726 O O . GLY A 1 91 ? 1.115 5.989 3.835 1.00 92.25 91 GLY A O 1
ATOM 727 N N . CYS A 1 92 ? 1.672 5.778 5.989 1.00 93.06 92 CYS A N 1
ATOM 728 C CA . CYS A 1 92 ? 0.296 5.810 6.472 1.00 93.06 92 CYS A CA 1
ATOM 729 C C . CYS A 1 92 ? -0.200 7.260 6.552 1.00 93.06 92 CYS A C 1
ATOM 731 O O . CYS A 1 92 ? 0.451 8.100 7.173 1.00 93.06 92 CYS A O 1
ATOM 733 N N . VAL A 1 93 ? -1.360 7.565 5.967 1.00 93.38 93 VAL A N 1
ATOM 734 C CA . VAL A 1 93 ? -1.951 8.912 5.993 1.00 93.38 93 VAL A CA 1
ATOM 735 C C . VAL A 1 93 ? -3.457 8.869 6.260 1.00 93.38 93 VAL A C 1
ATOM 737 O O . VAL A 1 93 ? -4.135 7.880 5.985 1.00 93.38 93 VAL A O 1
ATOM 740 N N . LEU A 1 94 ? -4.004 9.971 6.763 1.00 93.12 94 LEU A N 1
ATOM 741 C CA . LEU A 1 94 ? -5.438 10.229 6.849 1.00 93.12 94 LEU A CA 1
ATOM 742 C C . LEU A 1 94 ? -5.837 11.261 5.798 1.00 93.12 94 LEU A C 1
ATOM 744 O O . LEU A 1 94 ? -5.252 12.343 5.722 1.00 93.12 94 LEU A O 1
ATOM 748 N N . LYS A 1 95 ? -6.861 10.953 5.000 1.00 92.19 95 LYS A N 1
ATOM 749 C CA . LYS A 1 95 ? -7.467 11.934 4.097 1.00 92.19 95 LYS A CA 1
ATOM 750 C C . LYS A 1 95 ? -8.216 12.986 4.923 1.00 92.19 95 LYS A C 1
ATOM 752 O O . LYS A 1 95 ? -9.071 12.639 5.742 1.00 92.19 95 LYS A O 1
ATOM 757 N N . SER A 1 96 ? -7.910 14.264 4.705 1.00 84.06 96 SER A N 1
ATOM 758 C CA . SER A 1 96 ? -8.614 15.366 5.362 1.00 84.06 96 SER A CA 1
ATOM 759 C C . SER A 1 96 ? -10.091 15.377 4.970 1.00 84.06 96 SER A C 1
ATOM 761 O O . SER A 1 96 ? -10.447 15.114 3.817 1.00 84.06 96 SER A O 1
ATOM 763 N N . GLN A 1 97 ? -10.951 15.691 5.937 1.00 72.44 97 GLN A N 1
ATOM 764 C CA . GLN A 1 97 ? -12.329 16.064 5.652 1.00 72.44 97 GLN A CA 1
ATOM 765 C C . GLN A 1 97 ? -12.283 17.498 5.125 1.00 72.44 97 GLN A C 1
ATOM 767 O O . GLN A 1 97 ? -11.971 18.423 5.869 1.00 72.44 97 GLN A O 1
ATOM 772 N N . GLN A 1 98 ? -12.543 17.689 3.832 1.00 62.47 98 GLN A N 1
ATOM 773 C CA . GLN A 1 98 ? -12.904 19.021 3.362 1.00 62.47 98 GLN A CA 1
ATOM 774 C C . GLN A 1 98 ? -14.260 19.333 3.991 1.00 62.47 98 GLN A C 1
ATOM 776 O O . GLN A 1 98 ? -15.270 18.750 3.605 1.00 62.47 98 GLN A O 1
ATOM 781 N N . PHE A 1 99 ? -14.270 20.196 5.003 1.00 51.31 99 PHE A N 1
ATOM 782 C CA . PHE A 1 99 ? -15.497 20.854 5.415 1.00 51.31 99 PHE A CA 1
ATOM 783 C C . PHE A 1 99 ? -15.878 21.783 4.266 1.00 51.31 99 PHE A C 1
ATOM 785 O O . PHE A 1 99 ? -15.226 22.799 4.039 1.00 51.31 99 PHE A O 1
ATOM 792 N N . THR A 1 100 ? -16.893 21.407 3.492 1.00 46.47 100 THR A N 1
ATOM 793 C CA . THR A 1 100 ? -17.619 22.344 2.633 1.00 46.47 100 THR A CA 1
ATOM 794 C C . THR A 1 100 ? -18.451 23.263 3.522 1.00 46.47 100 THR A C 1
ATOM 796 O O . THR A 1 100 ? -19.674 23.192 3.504 1.00 46.47 100 THR A O 1
ATOM 799 N N . ASP A 1 101 ? -17.794 24.094 4.328 1.00 40.50 101 ASP A N 1
ATOM 800 C CA . ASP A 1 101 ? -18.410 25.323 4.808 1.00 40.50 101 ASP A CA 1
ATOM 801 C C . ASP A 1 101 ? -18.076 26.416 3.797 1.00 40.50 101 ASP A C 1
ATOM 803 O O . ASP A 1 101 ? -16.931 26.591 3.376 1.00 40.50 101 ASP A O 1
ATOM 807 N N . ALA A 1 102 ? -19.125 27.084 3.331 1.00 43.94 102 ALA A N 1
ATOM 808 C CA . ALA A 1 102 ? -19.088 28.065 2.265 1.00 43.94 102 ALA A CA 1
ATOM 809 C C . ALA A 1 102 ? -18.099 29.205 2.571 1.00 43.94 102 ALA A C 1
ATOM 811 O O . ALA A 1 102 ? -18.403 30.123 3.327 1.00 43.94 102 ALA A O 1
ATOM 812 N N . MET A 1 103 ? -16.932 29.185 1.926 1.00 40.72 103 MET A N 1
ATOM 813 C CA . MET A 1 103 ? -16.074 30.361 1.783 1.00 40.72 103 MET A CA 1
ATOM 814 C C . MET A 1 103 ? -15.392 30.336 0.406 1.00 40.72 103 MET A C 1
ATOM 816 O O . MET A 1 103 ? -14.692 29.368 0.097 1.00 40.72 103 MET A O 1
ATOM 820 N N . PRO A 1 104 ? -15.588 31.352 -0.460 1.00 49.22 104 PRO A N 1
ATOM 821 C CA . PRO A 1 104 ? -14.968 31.381 -1.776 1.00 49.22 104 PRO A CA 1
ATOM 822 C C . PRO A 1 104 ? -13.528 31.889 -1.652 1.00 49.22 104 PRO A C 1
ATOM 824 O O . PRO A 1 104 ? -13.259 33.074 -1.833 1.00 49.22 104 PRO A O 1
ATOM 827 N N . SER A 1 105 ? -12.577 31.004 -1.346 1.00 43.69 105 SER A N 1
ATOM 828 C CA . SER A 1 105 ? -11.155 31.354 -1.405 1.00 43.69 105 SER A CA 1
ATOM 829 C C . SER A 1 105 ? -10.508 30.818 -2.681 1.00 43.69 105 SER A C 1
ATOM 831 O O . SER A 1 105 ? -10.251 29.624 -2.806 1.00 43.69 105 SER A O 1
ATOM 833 N N . LEU A 1 106 ? -10.267 31.759 -3.595 1.00 40.78 106 LEU A N 1
ATOM 834 C CA . LEU A 1 106 ? -9.199 31.839 -4.595 1.00 40.78 106 LEU A CA 1
ATOM 835 C C . LEU A 1 106 ? -8.816 30.552 -5.345 1.00 40.78 106 LEU A C 1
ATOM 837 O O . LEU A 1 106 ? -8.205 29.623 -4.826 1.00 40.78 106 LEU A O 1
ATOM 841 N N . VAL A 1 107 ? -9.101 30.618 -6.644 1.00 44.06 107 VAL A N 1
ATOM 842 C CA . VAL A 1 107 ? -8.621 29.772 -7.736 1.00 44.06 107 VAL A CA 1
ATOM 843 C C . VAL A 1 107 ? -7.156 29.368 -7.540 1.00 44.06 107 VAL A C 1
ATOM 845 O O . VAL A 1 107 ? -6.236 30.098 -7.895 1.00 44.06 107 VAL A O 1
ATOM 848 N N . ILE A 1 108 ? -6.942 28.157 -7.037 1.00 39.69 108 ILE A N 1
ATOM 849 C CA . ILE A 1 108 ? -5.775 27.350 -7.373 1.00 39.69 108 ILE A CA 1
ATOM 850 C C . ILE A 1 108 ? -6.339 26.011 -7.816 1.00 39.69 108 ILE A C 1
ATOM 852 O O . ILE A 1 108 ? -6.813 25.205 -7.017 1.00 39.69 108 ILE A O 1
ATOM 856 N N . SER A 1 109 ? -6.329 25.807 -9.127 1.00 37.41 109 SER A N 1
ATOM 857 C CA . SER A 1 109 ? -6.621 24.545 -9.793 1.00 37.41 109 SER A CA 1
ATOM 858 C C . SER A 1 109 ? -5.595 23.490 -9.374 1.00 37.41 109 SER A C 1
ATOM 860 O O . SER A 1 109 ? -4.639 23.197 -10.085 1.00 37.41 109 SER A O 1
ATOM 862 N N . CYS A 1 110 ? -5.754 22.947 -8.176 1.00 39.97 110 CYS A N 1
ATOM 863 C CA . CYS A 1 110 ? -5.110 21.724 -7.747 1.00 39.97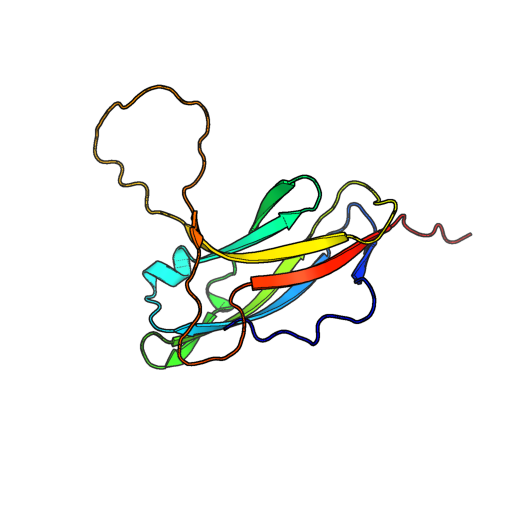 110 CYS A CA 1
ATOM 864 C C . CYS A 1 110 ? -5.944 21.173 -6.594 1.00 39.97 110 CYS A C 1
ATOM 866 O O . CYS A 1 110 ? -5.791 21.588 -5.447 1.00 39.97 110 CYS A O 1
ATOM 868 N N . THR A 1 111 ? -6.847 20.240 -6.888 1.00 42.62 111 THR A N 1
ATOM 869 C CA . THR A 1 111 ? -7.557 19.432 -5.888 1.00 42.62 111 THR A CA 1
ATOM 870 C C . THR A 1 111 ? -6.567 18.494 -5.188 1.00 42.62 111 THR A C 1
ATOM 872 O O . THR A 1 111 ? -6.659 17.270 -5.281 1.00 42.62 111 THR A O 1
ATOM 875 N N . ARG A 1 112 ? -5.565 19.053 -4.502 1.00 53.75 112 ARG A N 1
ATOM 876 C CA . ARG A 1 112 ? -4.678 18.312 -3.613 1.00 53.75 112 ARG A CA 1
ATOM 877 C C . ARG A 1 112 ? -5.514 17.933 -2.406 1.00 53.75 112 ARG A C 1
ATOM 879 O O . ARG A 1 112 ? -5.765 18.745 -1.522 1.00 53.75 112 ARG A O 1
ATOM 886 N N . SER A 1 113 ? -5.993 16.691 -2.404 1.00 59.69 113 SER A N 1
ATOM 887 C CA . SER A 1 113 ? -6.558 16.081 -1.204 1.00 59.69 113 SER A CA 1
ATOM 888 C C . SER A 1 113 ? -5.517 16.210 -0.092 1.00 59.69 113 SER A C 1
ATOM 890 O O . SER A 1 113 ? -4.472 15.564 -0.151 1.00 59.69 113 SER A O 1
ATOM 892 N N . LEU A 1 114 ? -5.775 17.086 0.880 1.00 81.62 114 LEU A N 1
ATOM 893 C CA . LEU A 1 114 ? -4.882 17.307 2.010 1.00 81.62 114 LEU A CA 1
ATOM 894 C C . LEU A 1 114 ? -4.780 15.983 2.781 1.00 81.62 114 LEU A C 1
ATOM 896 O O . LEU A 1 114 ? -5.789 15.464 3.258 1.00 81.62 114 LEU A O 1
ATOM 900 N N . CYS A 1 115 ? -3.587 15.398 2.836 1.00 86.19 115 CYS A N 1
ATOM 901 C CA . CYS A 1 115 ? -3.328 14.155 3.555 1.00 86.19 115 CYS A CA 1
ATOM 902 C C . CYS A 1 115 ? -2.484 14.468 4.785 1.00 86.19 115 CYS A C 1
ATOM 904 O O . CYS A 1 115 ? -1.492 15.187 4.683 1.00 86.19 115 CYS A O 1
ATOM 906 N N . ILE A 1 116 ? -2.879 13.925 5.932 1.00 89.31 116 ILE A N 1
ATOM 907 C CA . ILE A 1 116 ? -2.193 14.116 7.209 1.00 89.31 116 ILE A CA 1
ATOM 908 C C . ILE A 1 116 ? -1.405 12.834 7.504 1.00 89.31 116 ILE A C 1
ATOM 910 O O . ILE A 1 116 ? -2.031 11.775 7.594 1.00 89.31 116 ILE A O 1
ATOM 914 N N . PRO A 1 117 ? -0.067 12.881 7.630 1.00 89.81 117 PRO A N 1
ATOM 915 C CA . PRO A 1 117 ? 0.722 11.717 8.019 1.00 89.81 117 PRO A CA 1
ATOM 916 C C . PRO A 1 117 ? 0.268 11.158 9.367 1.00 89.81 117 PRO A C 1
ATOM 918 O O . PRO A 1 117 ? 0.015 11.908 10.310 1.00 89.81 117 PRO A O 1
ATOM 921 N N . VAL A 1 118 ? 0.160 9.835 9.460 1.00 87.88 118 VAL A N 1
ATOM 922 C CA . VAL A 1 118 ? -0.121 9.162 10.730 1.00 87.88 118 VAL A CA 1
ATOM 923 C C . VAL A 1 118 ? 1.156 9.160 11.562 1.00 87.88 118 VAL A C 1
ATOM 925 O O . VAL A 1 118 ? 2.202 8.714 11.093 1.00 87.88 118 VAL A O 1
ATOM 928 N N . ALA A 1 119 ? 1.061 9.656 12.794 1.00 83.44 119 ALA A N 1
ATOM 929 C CA . ALA A 1 119 ? 2.184 9.693 13.720 1.00 83.44 119 ALA A CA 1
ATOM 930 C C . ALA A 1 119 ? 2.662 8.284 14.102 1.00 83.44 119 ALA A C 1
ATOM 932 O O . ALA A 1 119 ? 1.890 7.317 14.130 1.00 83.44 119 ALA A O 1
ATOM 933 N N . GLU A 1 120 ? 3.943 8.183 14.442 1.00 81.00 120 GLU A N 1
ATOM 934 C CA . GLU A 1 120 ? 4.503 6.962 15.008 1.00 81.00 120 GLU A CA 1
ATOM 935 C C . GLU A 1 120 ? 3.861 6.661 16.363 1.00 81.00 120 GLU A C 1
ATOM 937 O O . GLU A 1 120 ? 3.485 7.556 17.122 1.00 81.00 120 GLU A O 1
ATOM 942 N N . SER A 1 121 ? 3.685 5.3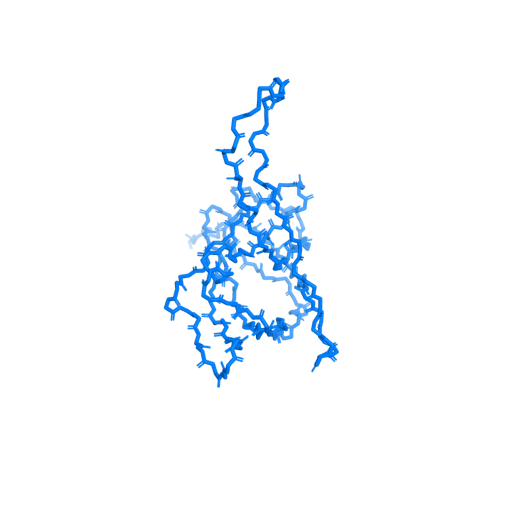75 16.660 1.00 73.06 121 SER A N 1
ATOM 943 C CA . SER A 1 121 ? 3.073 4.979 17.923 1.00 73.06 121 SER A CA 1
ATOM 944 C C . SER A 1 121 ? 4.138 4.942 19.021 1.00 73.06 121 SER A C 1
ATOM 946 O O . SER A 1 121 ? 5.150 4.275 18.825 1.00 73.06 121 SER A O 1
ATOM 948 N N . PRO A 1 122 ? 3.896 5.537 20.206 1.00 74.38 122 PRO A N 1
ATOM 949 C CA . PRO A 1 122 ? 4.840 5.474 21.325 1.00 74.38 122 PRO A CA 1
ATOM 950 C C . PRO A 1 122 ? 4.978 4.057 21.907 1.00 74.38 122 PRO A C 1
ATOM 952 O O . PRO A 1 122 ? 5.871 3.792 22.704 1.00 74.38 122 PRO A O 1
ATOM 955 N N . PHE A 1 123 ? 4.094 3.134 21.514 1.00 67.38 123 PHE A N 1
ATOM 956 C CA . PHE A 1 123 ? 4.089 1.739 21.951 1.00 67.38 123 PHE A CA 1
ATOM 957 C C . PHE A 1 123 ? 4.958 0.831 21.068 1.00 67.38 123 PHE A C 1
ATOM 959 O O . PHE A 1 123 ? 4.952 -0.388 21.238 1.00 67.38 123 PHE A O 1
ATOM 966 N N . THR A 1 124 ? 5.684 1.390 20.094 1.00 67.00 124 THR A N 1
ATOM 967 C CA . THR A 1 124 ? 6.562 0.623 19.211 1.00 67.00 124 THR A CA 1
ATOM 968 C C . THR A 1 124 ? 7.838 1.388 18.883 1.00 67.00 124 THR A C 1
ATOM 970 O O . THR A 1 124 ? 7.819 2.601 18.732 1.00 67.00 124 THR A O 1
ATOM 973 N N . ASN A 1 125 ? 8.940 0.661 18.702 1.00 62.34 125 ASN A N 1
ATOM 974 C CA . ASN A 1 125 ? 10.186 1.191 18.134 1.00 62.34 125 ASN A CA 1
ATOM 975 C C . ASN A 1 125 ? 10.235 0.981 16.600 1.00 62.34 125 ASN A C 1
ATOM 977 O O . ASN A 1 125 ? 11.295 0.855 15.999 1.00 62.34 125 ASN A O 1
ATOM 981 N N . LYS A 1 126 ? 9.070 0.814 15.961 1.00 66.25 126 LYS A N 1
ATOM 982 C CA . LYS A 1 126 ? 8.942 0.570 14.518 1.00 66.25 126 LYS A CA 1
ATOM 983 C C . LYS A 1 126 ? 8.446 1.826 13.813 1.00 66.25 126 LYS A C 1
ATOM 985 O O . LYS A 1 126 ? 7.475 2.438 14.258 1.00 66.25 126 LYS A O 1
ATOM 990 N N . GLN A 1 127 ? 9.068 2.137 12.680 1.00 68.75 127 GLN A N 1
ATOM 991 C CA . GLN A 1 127 ? 8.736 3.309 11.875 1.00 68.75 127 GLN A CA 1
ATOM 992 C C . GLN A 1 127 ? 7.307 3.230 11.310 1.00 68.75 127 GLN A C 1
ATOM 994 O O . GLN A 1 127 ? 6.775 2.149 11.030 1.00 68.75 127 GLN A O 1
ATOM 999 N N . ALA A 1 128 ? 6.658 4.387 11.149 1.00 70.25 128 ALA A N 1
ATOM 1000 C CA . ALA A 1 128 ? 5.342 4.481 10.494 1.00 70.25 128 ALA A CA 1
ATOM 1001 C C . ALA A 1 128 ? 5.419 4.443 8.957 1.00 70.25 128 ALA A C 1
ATOM 1003 O O . ALA A 1 128 ?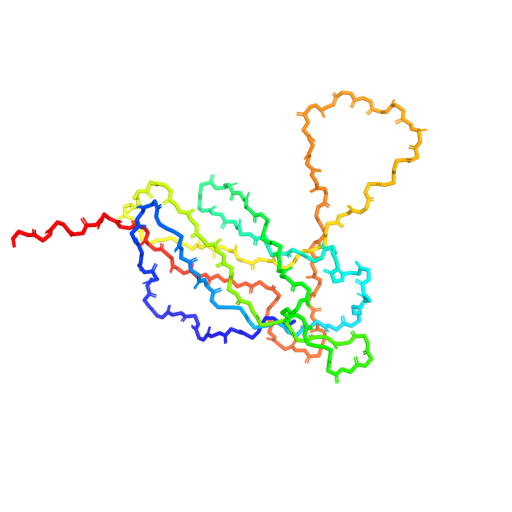 4.387 4.356 8.282 1.00 70.25 128 ALA A O 1
ATOM 1004 N N . THR A 1 129 ? 6.635 4.501 8.422 1.00 81.19 129 THR A N 1
ATOM 1005 C CA . THR A 1 129 ? 6.955 4.442 7.000 1.00 81.19 129 THR A CA 1
ATOM 1006 C C . THR A 1 129 ? 7.776 3.201 6.684 1.00 81.19 129 THR A C 1
ATOM 1008 O O . THR A 1 129 ? 8.517 2.705 7.529 1.00 81.19 129 THR A O 1
ATOM 1011 N N . MET A 1 130 ? 7.662 2.718 5.452 1.00 86.56 130 MET A N 1
ATOM 1012 C CA . MET A 1 130 ? 8.452 1.602 4.945 1.00 86.56 130 MET A CA 1
ATOM 1013 C C . MET A 1 130 ? 9.040 1.964 3.586 1.00 86.56 130 MET A C 1
ATOM 1015 O O . MET A 1 130 ? 8.366 2.577 2.763 1.00 86.56 130 MET A O 1
ATOM 1019 N N . GLU A 1 131 ? 10.281 1.560 3.343 1.00 89.56 131 GLU A N 1
ATOM 1020 C CA . GLU A 1 131 ? 10.949 1.703 2.052 1.00 89.56 131 GLU A CA 1
ATOM 1021 C C . GLU A 1 131 ? 11.226 0.318 1.489 1.00 89.56 131 GLU A C 1
ATOM 1023 O O . GLU A 1 131 ? 11.795 -0.524 2.184 1.00 89.56 131 GLU A O 1
ATOM 1028 N N . ILE A 1 132 ? 10.839 0.078 0.238 1.00 90.31 132 ILE A N 1
ATOM 1029 C CA . ILE A 1 132 ? 11.141 -1.182 -0.445 1.00 90.31 132 ILE A CA 1
ATOM 1030 C C . ILE A 1 132 ? 11.874 -0.870 -1.749 1.00 90.31 132 ILE A C 1
ATOM 1032 O O . ILE A 1 132 ? 11.381 -0.051 -2.531 1.00 90.31 132 ILE A O 1
ATOM 1036 N N . PRO A 1 133 ? 13.038 -1.495 -2.007 1.00 93.00 133 PRO A N 1
ATOM 1037 C CA . PRO A 1 133 ? 13.672 -1.435 -3.315 1.00 93.00 133 PRO A CA 1
ATOM 1038 C C . PRO A 1 133 ? 12.836 -2.231 -4.323 1.00 93.00 133 PRO A C 1
ATOM 1040 O O . PRO A 1 133 ? 12.542 -3.406 -4.111 1.00 93.00 133 PRO A O 1
ATOM 1043 N N . ILE A 1 134 ? 12.427 -1.587 -5.411 1.00 93.19 134 ILE A N 1
ATOM 1044 C CA . ILE A 1 134 ? 11.573 -2.173 -6.446 1.00 93.19 134 ILE A CA 1
ATOM 1045 C C . ILE A 1 134 ? 12.237 -1.981 -7.811 1.00 93.19 134 ILE A C 1
ATOM 1047 O O . ILE A 1 134 ? 12.841 -0.939 -8.066 1.00 93.19 134 ILE A O 1
ATOM 1051 N N . GLN A 1 135 ? 12.109 -2.980 -8.690 1.00 94.62 135 GLN A N 1
ATOM 1052 C CA . GLN A 1 135 ? 12.621 -2.917 -10.059 1.00 94.62 135 GLN A CA 1
ATOM 1053 C C . GLN A 1 135 ? 11.581 -3.430 -11.075 1.00 94.62 135 GLN A C 1
ATOM 1055 O O . GLN A 1 135 ? 11.404 -4.640 -11.236 1.00 94.62 135 GLN A O 1
ATOM 1060 N N . PRO A 1 136 ? 10.882 -2.526 -11.783 1.00 93.69 136 PRO A N 1
ATOM 1061 C CA . PRO A 1 136 ? 10.067 -2.880 -12.938 1.00 93.69 136 PRO A CA 1
ATOM 1062 C C . PRO A 1 136 ? 10.965 -3.304 -14.107 1.00 93.69 136 PRO A C 1
ATOM 1064 O O . PRO A 1 136 ? 11.822 -2.535 -14.544 1.00 93.69 136 PRO A O 1
ATOM 1067 N N . VAL A 1 137 ? 10.760 -4.511 -14.630 1.00 93.62 137 VAL A N 1
ATOM 1068 C CA . VAL A 1 137 ? 11.556 -5.113 -15.711 1.00 93.62 137 VAL A CA 1
ATOM 1069 C C . VAL A 1 137 ? 10.696 -5.449 -16.926 1.00 93.62 137 VAL A C 1
ATOM 1071 O O . VAL A 1 137 ? 9.470 -5.522 -16.850 1.00 93.62 137 VAL A O 1
ATOM 1074 N N . GLN A 1 138 ? 11.335 -5.681 -18.071 1.00 92.19 138 GLN A N 1
ATOM 1075 C CA . GLN A 1 138 ? 10.645 -6.190 -19.253 1.00 92.19 138 GLN A CA 1
ATOM 1076 C C . GLN A 1 138 ? 10.227 -7.652 -19.046 1.00 92.19 138 GLN A C 1
ATOM 1078 O O . GLN A 1 138 ? 10.968 -8.441 -18.454 1.00 92.19 138 GLN A O 1
ATOM 1083 N N . ALA A 1 139 ? 9.065 -8.041 -19.577 1.00 84.75 139 ALA A N 1
ATOM 1084 C CA . ALA A 1 139 ? 8.714 -9.452 -19.678 1.00 84.75 139 ALA A CA 1
ATOM 1085 C C . ALA A 1 139 ? 9.775 -10.180 -20.517 1.00 84.75 139 ALA A C 1
ATOM 1087 O O . ALA A 1 139 ? 10.071 -9.769 -21.641 1.00 84.75 139 ALA A O 1
ATOM 1088 N N . LYS A 1 140 ? 10.346 -11.267 -19.990 1.00 75.94 140 LYS A N 1
ATOM 1089 C CA . LYS A 1 140 ? 11.188 -12.148 -20.803 1.00 75.94 140 LYS A CA 1
ATOM 1090 C C . LYS A 1 140 ? 10.300 -12.798 -21.861 1.00 75.94 140 LYS A C 1
ATOM 1092 O O . LYS A 1 140 ? 9.383 -13.537 -21.512 1.00 75.94 140 LYS A O 1
ATOM 1097 N N . ALA A 1 141 ? 10.569 -12.523 -23.134 1.00 60.75 141 ALA A N 1
ATOM 1098 C CA . ALA A 1 141 ? 9.997 -13.306 -24.217 1.00 60.75 141 ALA A CA 1
ATOM 1099 C C . ALA A 1 141 ? 10.542 -14.737 -24.098 1.00 60.75 141 ALA A C 1
ATOM 1101 O O . ALA A 1 141 ? 11.756 -14.940 -24.076 1.00 60.75 141 ALA A O 1
ATOM 1102 N N . SER A 1 142 ? 9.657 -15.720 -23.947 1.00 55.19 142 SER A N 1
ATOM 1103 C CA . SER A 1 142 ? 10.027 -17.126 -24.090 1.00 55.19 142 SER A CA 1
ATOM 1104 C C . SER A 1 142 ? 10.267 -17.387 -25.577 1.00 55.19 142 SER A C 1
ATOM 1106 O O . SER A 1 142 ? 9.314 -17.340 -26.353 1.00 55.19 142 SER A O 1
ATOM 1108 N N . CYS A 1 143 ? 11.529 -17.571 -25.966 1.00 39.47 143 CYS A N 1
ATOM 1109 C CA . CYS A 1 143 ? 11.901 -18.111 -27.274 1.00 39.47 143 CYS A CA 1
ATOM 1110 C C . CYS A 1 143 ? 11.760 -19.634 -27.277 1.00 39.47 143 CYS A C 1
ATOM 1112 O O . CYS A 1 143 ? 12.083 -20.244 -26.229 1.00 39.47 143 CYS A O 1
#

InterPro domains:
  IPR057412 Integrator complex subunit 4/Protein SIEL, C-terminal Ig-like domain [PF25458] (1-138)